Protein AF-A0A7Y0GIZ3-F1 (afdb_monomer)

Mean predicted aligned error: 20.96 Å

Radius of gyration: 32.03 Å; Cα contacts (8 Å, |Δi|>4): 126; chains: 1; bounding box: 60×31×91 Å

pLDDT: mean 75.12, std 14.52, range [43.72, 93.56]

Foldseek 3Di:
DFDDPDWDDDDPVPRDIDDDFTADWDDDPPDIDGPDTPCCVVVLVVVLVVLVVVCVVVVPALVVSLVCCCVVPVVCSVVSVQDQRDPVSVVVSVVVVVVVVVVVVVPDDPPPPPPPPPVPPPPPPDPDDDDDDDDDDDDDPDPDDDDQQDQPPVPPRHGCVVPVVVVD

Solvent-accessible surface area (backbone atoms only — not comparable to full-atom values): 10741 Å² total; per-residue (Å²): 92,77,44,72,89,43,71,51,68,65,36,95,87,78,62,47,71,45,72,53,75,45,32,34,38,43,76,61,89,93,44,81,45,77,77,41,59,73,58,60,62,61,55,50,53,51,50,50,52,47,54,53,49,52,36,63,74,68,67,57,53,67,71,60,52,34,52,48,38,43,73,78,35,62,92,51,32,72,55,48,73,67,55,61,89,44,78,72,43,41,53,53,51,50,50,51,52,50,52,54,50,52,57,56,56,70,67,53,72,80,76,78,74,77,74,79,76,71,80,85,72,74,86,78,80,74,96,73,86,85,80,90,76,84,90,77,84,84,77,78,82,70,82,76,75,80,52,61,77,36,74,28,91,82,74,73,82,38,35,18,60,80,43,71,62,66,77,107

Sequence (168 aa):
MSFSGNSAGPCPKCGGWGHVPDGVFNFIGNTIEILSAPERTVSELRLLTQILSDAKANAESKEHVASRIEKELPALSKLAKLLPETRTDWYGFLGLLLATAQLLSQSQPPAQTSTVVNISQVIQQVVVETPRSEAAPLSSVAKKSPGRNEPCPCNSGLKYKKCCALLN

Secondary structure (DSSP, 8-state):
-EE-S-EE---TTT-PPEEPPPEEEEEETTEEEEEE--THHHHHHHHHHHHHHHHHHHT--HHHHHHHHHHH-GGGHHHHHTS--SHHHHHHHHHHHHHHHHHHHTTS----------GGGSSSS------------------PPPPTTSBPTTS-SSBGGGTGGG--

Structure (mmCIF, N/CA/C/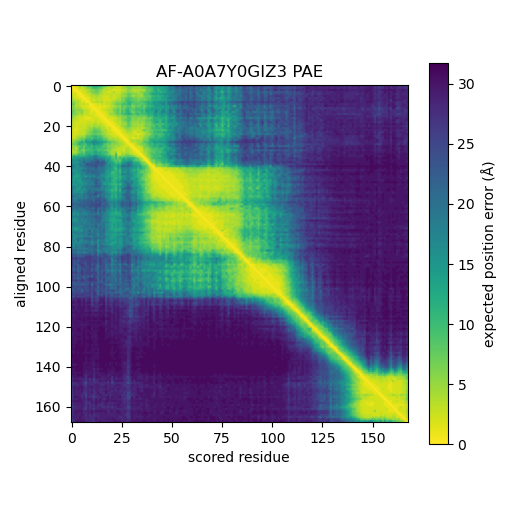O backbone):
data_AF-A0A7Y0GIZ3-F1
#
_entry.id   AF-A0A7Y0GIZ3-F1
#
loop_
_atom_site.group_PDB
_atom_site.id
_atom_site.type_symbol
_atom_site.label_atom_id
_atom_site.label_alt_id
_atom_site.label_comp_id
_atom_site.label_asym_id
_atom_site.label_entity_id
_atom_site.label_seq_id
_atom_site.pdbx_PDB_ins_code
_atom_site.Cartn_x
_atom_site.Cartn_y
_atom_site.Cartn_z
_atom_site.occupancy
_atom_site.B_iso_or_equiv
_atom_site.auth_seq_id
_atom_site.auth_comp_id
_atom_site.auth_asym_id
_atom_site.auth_atom_id
_atom_site.pdbx_PDB_model_num
ATOM 1 N N . MET A 1 1 ? 18.034 -11.294 -13.695 1.00 79.06 1 MET A N 1
ATOM 2 C CA . MET A 1 1 ? 19.043 -10.356 -13.154 1.00 79.06 1 MET A CA 1
ATOM 3 C C . MET A 1 1 ? 18.741 -10.110 -11.687 1.00 79.06 1 MET A C 1
ATOM 5 O O . MET A 1 1 ? 17.570 -10.015 -11.346 1.00 79.06 1 MET A O 1
ATOM 9 N N . SER A 1 2 ? 19.757 -10.047 -10.828 1.00 82.94 2 SER A N 1
ATOM 10 C CA . SER A 1 2 ? 19.598 -9.766 -9.395 1.00 82.94 2 SER A CA 1
ATOM 11 C C . SER A 1 2 ? 20.039 -8.339 -9.074 1.00 82.94 2 SER A C 1
ATOM 13 O O . SER A 1 2 ? 21.153 -7.961 -9.438 1.00 82.94 2 SER A O 1
ATOM 15 N N . PHE A 1 3 ? 19.208 -7.575 -8.370 1.00 84.81 3 PHE A N 1
ATOM 16 C CA . PHE A 1 3 ? 19.554 -6.256 -7.840 1.00 84.81 3 PHE A CA 1
ATOM 17 C C . PHE A 1 3 ? 19.701 -6.329 -6.316 1.00 84.81 3 PHE A C 1
ATOM 19 O O . PHE A 1 3 ? 18.895 -6.972 -5.647 1.00 84.81 3 PHE A O 1
ATOM 26 N N . SER A 1 4 ? 20.748 -5.690 -5.786 1.00 86.25 4 SER A N 1
ATOM 27 C CA . SER A 1 4 ? 21.013 -5.549 -4.351 1.00 86.25 4 SER A CA 1
ATOM 28 C C . SER A 1 4 ? 21.679 -4.201 -4.071 1.00 86.25 4 SER A C 1
ATOM 30 O O . SER A 1 4 ? 22.711 -3.906 -4.671 1.00 86.25 4 SER A O 1
ATOM 32 N N . GLY A 1 5 ? 21.122 -3.396 -3.166 1.00 84.69 5 GLY A N 1
ATOM 33 C CA . GLY A 1 5 ? 21.712 -2.138 -2.696 1.00 84.69 5 GLY A CA 1
ATOM 34 C C . GLY A 1 5 ? 21.818 -1.045 -3.764 1.00 84.69 5 GLY A C 1
ATOM 35 O O . GLY A 1 5 ? 22.681 -0.175 -3.671 1.00 84.69 5 GLY A O 1
ATOM 36 N N . ASN A 1 6 ? 20.973 -1.095 -4.796 1.00 87.62 6 ASN A N 1
ATOM 37 C CA . ASN A 1 6 ? 21.046 -0.166 -5.920 1.00 87.62 6 ASN A CA 1
ATOM 38 C C . ASN A 1 6 ? 20.337 1.154 -5.596 1.00 87.62 6 ASN A C 1
ATOM 40 O O . ASN A 1 6 ? 19.184 1.179 -5.156 1.00 87.62 6 ASN A O 1
ATOM 44 N N . SER A 1 7 ? 21.014 2.264 -5.875 1.00 89.88 7 SER A N 1
ATOM 45 C CA . SER A 1 7 ? 20.469 3.611 -5.741 1.00 89.88 7 SER A CA 1
ATOM 46 C C . SER A 1 7 ? 20.762 4.447 -6.986 1.00 89.88 7 SER A C 1
ATOM 48 O O . SER A 1 7 ? 21.765 4.263 -7.672 1.00 89.88 7 SER A O 1
ATOM 50 N N . ALA A 1 8 ? 19.853 5.363 -7.295 1.00 89.62 8 ALA A N 1
ATOM 51 C CA . ALA A 1 8 ? 19.938 6.284 -8.414 1.00 89.62 8 ALA A CA 1
ATOM 52 C C . ALA A 1 8 ? 19.657 7.695 -7.904 1.00 89.62 8 ALA A C 1
ATOM 54 O O . ALA A 1 8 ? 18.591 7.974 -7.355 1.00 89.62 8 ALA A O 1
ATOM 55 N N . GLY A 1 9 ? 20.612 8.600 -8.068 1.00 87.88 9 GLY A N 1
ATOM 56 C CA . GLY A 1 9 ? 20.450 9.960 -7.589 1.00 87.88 9 GLY A CA 1
ATOM 57 C C . GLY A 1 9 ? 21.708 10.811 -7.716 1.00 87.88 9 GLY A C 1
ATOM 58 O O . GLY A 1 9 ? 22.736 10.325 -8.191 1.00 87.88 9 GLY A O 1
ATOM 59 N N . PRO A 1 10 ? 21.611 12.082 -7.290 1.00 92.25 10 PRO A N 1
ATOM 60 C CA . PRO A 1 10 ? 20.416 12.703 -6.702 1.00 92.25 10 PRO A CA 1
ATOM 61 C C . PRO A 1 10 ? 19.331 13.038 -7.741 1.00 92.25 10 PRO A C 1
ATOM 63 O O . PRO A 1 10 ? 19.614 13.330 -8.901 1.00 92.25 10 PRO A O 1
ATOM 66 N N . CYS A 1 11 ? 18.064 13.011 -7.322 1.00 90.56 11 CYS A N 1
ATOM 67 C CA . CYS A 1 11 ? 16.935 13.421 -8.150 1.00 90.56 11 CYS A CA 1
ATOM 68 C C . CYS A 1 11 ? 17.044 14.921 -8.480 1.00 90.56 11 CYS A C 1
ATOM 70 O O . CYS A 1 11 ? 17.058 15.734 -7.554 1.00 90.56 11 CYS A O 1
ATOM 72 N N . PRO A 1 12 ? 17.023 15.331 -9.761 1.00 91.62 12 PRO A N 1
ATOM 73 C CA . PRO A 1 12 ? 17.169 16.740 -10.135 1.00 91.62 12 PRO A CA 1
ATOM 74 C C . PRO A 1 12 ? 16.007 17.625 -9.655 1.00 91.62 12 PRO A C 1
ATOM 76 O O . PRO A 1 12 ? 16.137 18.843 -9.632 1.00 91.62 12 PRO A O 1
ATOM 79 N N . LYS A 1 13 ? 14.870 17.031 -9.263 1.00 93.56 13 LYS A N 1
ATOM 80 C CA . LYS A 1 13 ? 13.682 17.759 -8.794 1.00 93.56 13 LYS A CA 1
ATOM 81 C C . LYS A 1 13 ? 13.627 17.926 -7.273 1.00 93.56 13 LYS A C 1
ATOM 83 O O . LYS A 1 13 ? 13.166 18.959 -6.802 1.00 93.56 13 LYS A O 1
ATOM 88 N N . CYS A 1 14 ? 14.028 16.910 -6.505 1.00 91.75 14 CYS A N 1
ATOM 89 C CA . CYS A 1 14 ? 13.886 16.910 -5.041 1.00 91.75 14 CYS A CA 1
ATOM 90 C C . CYS A 1 14 ? 15.190 16.673 -4.269 1.00 91.75 14 CYS A C 1
ATOM 92 O O . C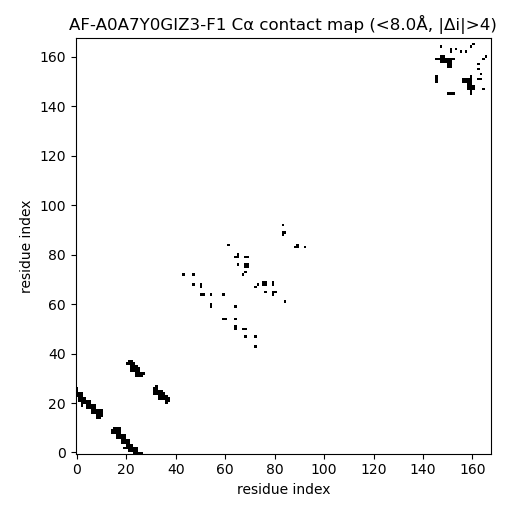YS A 1 14 ? 15.175 16.707 -3.045 1.00 91.75 14 CYS A O 1
ATOM 94 N N . GLY A 1 15 ? 16.302 16.384 -4.948 1.00 90.62 15 GLY A N 1
ATOM 95 C CA . GLY A 1 15 ? 17.594 16.079 -4.328 1.00 90.62 15 GLY A CA 1
ATOM 96 C C . GLY A 1 15 ? 17.688 14.706 -3.648 1.00 90.62 15 GLY A C 1
ATOM 97 O O . GLY A 1 15 ? 18.772 14.317 -3.228 1.00 90.62 15 GLY A O 1
ATOM 98 N N . GLY A 1 16 ? 16.585 13.955 -3.548 1.00 92.00 16 GLY A N 1
ATOM 99 C CA . GLY A 1 16 ? 16.555 12.633 -2.916 1.00 92.00 16 GLY A CA 1
ATOM 100 C C . GLY A 1 16 ? 17.196 11.525 -3.757 1.00 92.00 16 GLY A C 1
ATOM 101 O O . GLY A 1 16 ? 17.348 11.658 -4.972 1.00 92.00 16 GLY A O 1
ATOM 102 N N . TRP A 1 17 ? 17.528 10.407 -3.111 1.00 91.94 17 TRP A N 1
ATOM 103 C CA . TRP A 1 17 ? 18.010 9.189 -3.767 1.00 91.94 17 TRP A CA 1
ATOM 104 C C . TRP A 1 17 ? 16.841 8.248 -4.064 1.00 91.94 17 TRP A C 1
ATOM 106 O O . TRP A 1 17 ? 16.060 7.912 -3.175 1.00 91.94 17 TRP A O 1
ATOM 116 N N . GLY A 1 18 ? 16.711 7.828 -5.319 1.00 87.44 18 GLY A N 1
ATOM 117 C CA . GLY A 1 18 ? 15.838 6.726 -5.697 1.00 87.44 18 GLY A CA 1
ATOM 118 C C . GLY A 1 18 ? 16.497 5.402 -5.328 1.00 87.44 18 GLY A C 1
ATOM 119 O O . GLY A 1 18 ? 17.679 5.212 -5.592 1.00 87.44 18 GLY A O 1
ATOM 120 N N . HIS A 1 19 ? 15.744 4.486 -4.731 1.00 85.06 19 HIS A N 1
ATOM 121 C CA . HIS A 1 19 ? 16.212 3.134 -4.437 1.00 85.06 19 HIS A CA 1
ATOM 122 C C . HIS A 1 19 ? 15.531 2.148 -5.379 1.00 85.06 19 HIS A C 1
ATOM 124 O O . HIS A 1 19 ? 14.308 2.171 -5.523 1.00 85.06 19 HIS A O 1
ATOM 130 N N . VAL A 1 20 ? 16.324 1.297 -6.031 1.00 83.25 20 VAL A N 1
ATOM 131 C CA . VAL A 1 20 ? 15.790 0.178 -6.811 1.00 83.25 20 VAL A CA 1
ATOM 132 C C . VAL A 1 20 ? 15.563 -0.979 -5.838 1.00 83.25 20 VAL A C 1
ATOM 134 O O . VAL A 1 20 ? 16.498 -1.316 -5.110 1.00 83.25 20 VAL A O 1
ATOM 137 N N . PRO A 1 21 ? 14.357 -1.575 -5.790 1.00 75.56 21 PRO A N 1
ATOM 138 C CA . PRO A 1 21 ? 14.081 -2.691 -4.899 1.00 75.56 21 PRO A CA 1
ATOM 139 C C . PRO A 1 21 ? 15.038 -3.856 -5.138 1.00 75.56 21 PRO A C 1
ATOM 141 O O . PRO A 1 21 ? 15.301 -4.236 -6.283 1.00 75.56 21 PRO A O 1
ATOM 144 N N . ASP A 1 22 ? 15.522 -4.435 -4.046 1.00 82.25 22 ASP A N 1
ATOM 145 C CA . ASP A 1 22 ? 16.321 -5.650 -4.109 1.00 82.25 22 ASP A CA 1
ATOM 146 C C . ASP A 1 22 ? 15.453 -6.812 -4.603 1.00 82.25 22 ASP A C 1
ATOM 148 O O . ASP A 1 22 ? 14.253 -6.867 -4.326 1.00 82.25 22 ASP A O 1
ATOM 152 N N . GLY A 1 23 ? 16.034 -7.746 -5.348 1.00 82.06 23 GLY A N 1
ATOM 153 C CA . GLY A 1 23 ? 15.277 -8.881 -5.868 1.00 82.06 23 GLY A CA 1
ATOM 154 C C . GLY A 1 23 ? 15.852 -9.495 -7.132 1.00 82.06 23 GLY A C 1
ATOM 155 O O . GLY A 1 23 ? 16.848 -9.024 -7.687 1.00 82.06 23 GLY A O 1
ATOM 156 N N . VAL A 1 24 ? 15.210 -10.563 -7.595 1.00 81.31 24 VAL A N 1
ATOM 157 C CA . VAL A 1 24 ? 15.506 -11.225 -8.864 1.00 81.31 24 VAL A CA 1
ATOM 158 C C . VAL A 1 24 ? 14.388 -10.929 -9.854 1.00 81.31 24 VAL A C 1
ATOM 160 O O . VAL A 1 24 ? 13.220 -11.244 -9.633 1.00 81.31 24 VAL A O 1
ATOM 163 N N . PHE A 1 25 ? 14.777 -10.343 -10.979 1.00 81.62 25 PHE A N 1
ATOM 164 C CA . PHE A 1 25 ? 13.878 -9.894 -12.032 1.00 81.62 25 PHE A CA 1
ATOM 165 C C . PHE A 1 25 ? 14.204 -10.612 -13.333 1.00 81.62 25 PHE A C 1
ATOM 167 O O . PHE A 1 25 ? 15.375 -10.773 -13.700 1.00 81.62 25 PHE A O 1
ATOM 174 N N . ASN A 1 26 ? 13.168 -11.027 -14.041 1.00 81.25 26 ASN A N 1
ATOM 175 C CA . ASN A 1 26 ? 13.241 -11.520 -15.399 1.00 81.25 26 ASN A CA 1
ATOM 176 C C . ASN A 1 26 ? 12.765 -10.419 -16.352 1.00 81.25 26 ASN A C 1
ATOM 178 O O . ASN A 1 26 ? 11.777 -9.740 -16.086 1.00 81.25 26 ASN A O 1
ATOM 182 N N . PHE A 1 27 ? 13.493 -10.210 -17.444 1.00 83.44 27 PHE A N 1
ATOM 183 C CA . PHE A 1 27 ? 13.174 -9.180 -18.430 1.00 83.44 27 PHE A CA 1
ATOM 184 C C . PHE A 1 27 ? 12.806 -9.877 -19.737 1.00 83.44 27 PHE A C 1
ATOM 186 O O . PHE A 1 27 ? 13.677 -10.441 -20.399 1.00 83.44 27 PHE A O 1
ATOM 193 N N . ILE A 1 28 ? 11.522 -9.849 -20.102 1.00 82.56 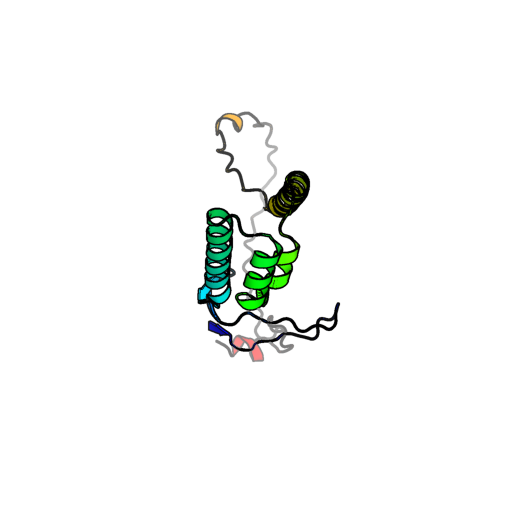28 ILE A N 1
ATOM 194 C CA . ILE A 1 28 ? 11.024 -10.400 -21.369 1.00 82.56 28 ILE A CA 1
ATOM 195 C C . ILE A 1 28 ? 10.577 -9.226 -22.241 1.00 82.56 28 ILE A C 1
ATOM 197 O O . ILE A 1 28 ? 9.514 -8.640 -22.033 1.00 82.56 28 ILE A O 1
ATOM 201 N N . GLY A 1 29 ? 11.423 -8.843 -23.200 1.00 79.38 29 GLY A N 1
ATOM 202 C CA . GLY A 1 29 ? 11.205 -7.649 -24.019 1.00 79.38 29 GLY A CA 1
ATOM 203 C C . GLY A 1 29 ? 11.160 -6.381 -23.161 1.00 79.38 29 GLY A C 1
ATOM 204 O O . GLY A 1 29 ? 12.159 -6.005 -22.552 1.00 79.38 29 GLY A O 1
ATOM 205 N N . ASN A 1 30 ? 9.993 -5.735 -23.105 1.00 80.06 30 ASN A N 1
ATOM 206 C CA . ASN A 1 30 ? 9.745 -4.517 -22.326 1.00 80.06 30 ASN A CA 1
ATOM 207 C C . ASN A 1 30 ? 9.007 -4.778 -21.001 1.00 80.06 30 ASN A C 1
ATOM 209 O O . ASN A 1 30 ? 8.672 -3.829 -20.294 1.00 80.06 30 ASN A O 1
ATOM 213 N N . THR A 1 31 ? 8.736 -6.040 -20.666 1.00 74.88 31 THR A N 1
ATOM 214 C CA . THR A 1 31 ? 8.025 -6.418 -19.443 1.00 74.88 31 THR A CA 1
ATOM 215 C C . THR A 1 31 ? 9.012 -6.902 -18.389 1.00 74.88 31 THR A C 1
ATOM 217 O O . THR A 1 31 ? 9.884 -7.730 -18.663 1.00 74.88 31 THR A O 1
ATOM 220 N N . ILE A 1 32 ? 8.860 -6.376 -17.173 1.00 78.19 32 ILE A N 1
ATOM 221 C CA . ILE A 1 32 ? 9.601 -6.822 -15.994 1.00 78.19 32 ILE A CA 1
ATOM 222 C C . ILE A 1 32 ? 8.723 -7.830 -15.258 1.00 78.19 32 ILE A C 1
ATOM 224 O O . ILE A 1 32 ? 7.656 -7.481 -14.758 1.00 78.19 32 ILE A O 1
ATOM 228 N N . GLU A 1 33 ? 9.177 -9.074 -15.195 1.00 71.81 33 GLU A N 1
ATOM 229 C CA . GLU A 1 33 ? 8.576 -10.136 -14.399 1.00 71.81 33 GLU A CA 1
ATOM 230 C C . GLU A 1 33 ? 9.381 -10.286 -13.103 1.00 71.81 33 GLU A C 1
ATOM 232 O O . GLU A 1 33 ? 10.593 -10.508 -13.108 1.00 71.81 33 GLU A O 1
ATOM 237 N N . ILE A 1 34 ? 8.712 -10.109 -11.967 1.00 70.62 34 ILE A N 1
ATOM 238 C CA . ILE A 1 34 ? 9.339 -10.180 -10.648 1.00 70.62 34 ILE A CA 1
ATOM 239 C C . ILE A 1 34 ? 9.340 -11.648 -10.219 1.00 70.62 34 ILE A C 1
ATOM 241 O O . ILE A 1 34 ? 8.288 -12.191 -9.899 1.00 70.62 34 ILE A O 1
ATOM 245 N N . LEU A 1 35 ? 10.512 -12.289 -10.219 1.00 73.12 35 LEU A N 1
ATOM 246 C CA . LEU A 1 35 ? 10.653 -13.683 -9.782 1.00 73.12 35 LEU A CA 1
ATOM 247 C C . LEU A 1 35 ? 10.790 -13.779 -8.261 1.00 73.12 35 LEU A C 1
ATOM 249 O O . LEU A 1 35 ? 10.279 -14.709 -7.645 1.00 73.12 35 LEU A O 1
ATOM 253 N N . SER A 1 36 ? 11.471 -12.807 -7.652 1.00 64.38 36 SER A N 1
ATOM 254 C CA . SER A 1 36 ? 11.488 -12.617 -6.205 1.00 64.38 36 SER A CA 1
ATOM 255 C C . SER A 1 36 ? 11.746 -11.150 -5.866 1.00 64.38 36 SER A C 1
ATOM 257 O O . SER A 1 36 ? 12.725 -10.553 -6.303 1.00 64.38 36 SER A O 1
ATOM 259 N N . ALA A 1 37 ? 10.856 -10.559 -5.082 1.00 60.62 37 ALA A N 1
ATOM 260 C CA . ALA A 1 37 ? 11.060 -9.283 -4.400 1.00 60.62 37 ALA A CA 1
ATOM 261 C C . ALA A 1 37 ? 10.985 -9.555 -2.890 1.00 60.62 37 ALA A C 1
ATOM 263 O O . ALA A 1 37 ? 10.499 -10.621 -2.503 1.00 60.62 37 ALA A O 1
ATOM 264 N N . PRO A 1 38 ? 11.464 -8.657 -2.012 1.00 58.31 38 PRO A N 1
ATOM 265 C CA . PRO A 1 38 ? 11.348 -8.845 -0.576 1.00 58.31 38 PRO A CA 1
ATOM 266 C C . PRO A 1 38 ? 9.884 -9.089 -0.184 1.00 58.31 38 PRO A C 1
ATOM 268 O O . PRO A 1 38 ? 9.070 -8.174 -0.127 1.00 58.31 38 PRO A O 1
ATOM 271 N N . GLU A 1 39 ? 9.589 -10.348 0.155 1.00 56.59 39 GLU A N 1
ATOM 272 C CA . GLU A 1 39 ? 8.336 -10.872 0.729 1.00 56.59 39 GLU A CA 1
ATOM 273 C C . GLU A 1 39 ? 7.858 -10.088 1.962 1.00 56.59 39 GLU A C 1
ATOM 275 O O . GLU A 1 39 ? 6.709 -10.230 2.384 1.00 56.59 39 GLU A O 1
ATOM 280 N N . ARG A 1 40 ? 8.743 -9.253 2.528 1.00 56.81 40 ARG A N 1
ATOM 281 C CA . ARG A 1 40 ? 8.518 -8.371 3.677 1.00 56.81 40 ARG A CA 1
ATOM 282 C C . ARG A 1 40 ? 7.133 -7.740 3.617 1.00 56.81 40 ARG A C 1
ATOM 284 O O . ARG A 1 40 ? 6.360 -7.948 4.544 1.00 56.81 40 ARG A O 1
ATOM 291 N N . THR A 1 41 ? 6.758 -7.122 2.496 1.00 66.88 41 THR A N 1
ATOM 292 C CA . THR A 1 41 ? 5.461 -6.441 2.373 1.00 66.88 41 THR A CA 1
ATOM 293 C C . THR A 1 41 ? 4.271 -7.395 2.510 1.00 66.88 41 THR A C 1
ATOM 295 O O . THR A 1 41 ? 3.305 -7.068 3.190 1.00 66.88 41 THR A O 1
ATOM 298 N N . VAL A 1 42 ? 4.322 -8.599 1.931 1.00 72.50 42 VAL A N 1
ATOM 299 C CA . VAL A 1 42 ? 3.210 -9.564 2.026 1.00 72.50 42 VAL A CA 1
ATOM 300 C C . VAL A 1 42 ? 3.120 -10.147 3.435 1.00 72.50 42 VAL A C 1
ATOM 302 O O . VAL A 1 42 ? 2.026 -10.248 3.991 1.00 72.50 42 VAL A O 1
ATOM 305 N N . SER A 1 43 ? 4.258 -10.496 4.041 1.00 77.38 43 SER A N 1
ATOM 306 C CA . SER A 1 43 ? 4.297 -10.983 5.423 1.00 77.38 43 SER A CA 1
ATOM 307 C C . SER A 1 43 ? 3.835 -9.927 6.433 1.00 77.38 43 SER A C 1
ATOM 309 O O . SER A 1 43 ? 3.075 -10.248 7.343 1.00 77.38 43 SER A O 1
ATOM 311 N N . GLU A 1 44 ? 4.212 -8.662 6.235 1.00 79.56 44 GLU A N 1
ATOM 312 C CA . GLU A 1 44 ? 3.820 -7.531 7.082 1.00 79.56 44 GLU A CA 1
ATOM 313 C C . GLU A 1 44 ? 2.319 -7.236 6.962 1.00 79.56 44 GLU A C 1
ATOM 315 O O . GLU A 1 44 ? 1.650 -7.020 7.970 1.00 79.56 44 GLU A O 1
ATOM 320 N N . LEU A 1 45 ? 1.753 -7.301 5.751 1.00 81.88 45 LEU A N 1
ATOM 321 C CA . LEU A 1 45 ? 0.311 -7.143 5.532 1.00 81.88 45 LEU A CA 1
ATOM 322 C C . LEU A 1 45 ? -0.504 -8.300 6.130 1.00 81.88 45 LEU A C 1
ATOM 324 O O . LEU A 1 45 ? -1.593 -8.077 6.666 1.00 81.88 45 LEU A O 1
ATOM 328 N N . ARG A 1 46 ? 0.016 -9.533 6.079 1.00 83.62 46 ARG A N 1
ATOM 329 C CA . ARG A 1 46 ? -0.602 -10.682 6.762 1.00 83.62 46 ARG A CA 1
ATOM 330 C C . ARG A 1 46 ? -0.595 -10.494 8.275 1.00 83.62 46 ARG A C 1
ATOM 332 O O . ARG A 1 46 ? -1.635 -10.686 8.901 1.00 83.62 46 ARG A O 1
ATOM 339 N N . LEU A 1 47 ? 0.532 -10.059 8.839 1.00 85.06 47 LEU A N 1
ATOM 340 C CA . LEU A 1 47 ? 0.648 -9.778 10.269 1.00 85.06 47 LEU A CA 1
ATOM 341 C C . LEU A 1 47 ? -0.303 -8.652 10.697 1.00 85.06 47 LEU A C 1
ATOM 343 O O . LEU A 1 47 ? -1.010 -8.792 11.690 1.00 85.06 47 LEU A O 1
ATOM 347 N N . LEU A 1 48 ? -0.409 -7.581 9.903 1.00 86.25 48 LEU A N 1
ATOM 348 C CA . LEU A 1 48 ? -1.375 -6.508 10.146 1.00 86.25 48 LEU A CA 1
ATOM 349 C C . LEU A 1 48 ? -2.808 -7.048 10.173 1.00 86.25 48 LEU A C 1
ATOM 351 O O . LEU A 1 48 ? -3.575 -6.740 11.081 1.00 86.25 48 LEU A O 1
ATOM 355 N N . THR A 1 49 ? -3.164 -7.882 9.196 1.00 86.00 49 THR A N 1
ATOM 356 C CA . THR A 1 49 ? -4.501 -8.487 9.109 1.00 86.00 49 THR A CA 1
ATOM 357 C C . THR A 1 49 ? -4.805 -9.344 10.337 1.00 86.00 49 THR A C 1
ATOM 359 O O . THR A 1 49 ? -5.930 -9.313 10.839 1.00 86.00 49 THR A O 1
ATOM 362 N N . GLN A 1 50 ? -3.810 -10.072 10.849 1.00 88.62 50 GLN A N 1
ATOM 363 C CA . GLN A 1 50 ? -3.941 -10.866 12.066 1.00 88.62 50 GLN A CA 1
ATOM 364 C C . GLN A 1 50 ? -4.180 -9.979 13.294 1.00 88.62 50 GLN A C 1
ATOM 366 O O . GLN A 1 50 ? -5.165 -10.189 13.994 1.00 88.62 50 GLN A O 1
ATOM 371 N N . ILE A 1 51 ? -3.372 -8.929 13.490 1.00 86.75 51 ILE A N 1
ATOM 372 C CA . ILE A 1 51 ? -3.544 -7.968 14.595 1.00 86.75 51 ILE A CA 1
ATOM 373 C C . ILE A 1 51 ? -4.951 -7.352 14.570 1.00 86.75 51 ILE A C 1
ATOM 375 O O . ILE A 1 51 ? -5.614 -7.284 15.601 1.00 86.75 51 ILE A O 1
ATOM 379 N N . LEU A 1 52 ? -5.437 -6.940 13.394 1.00 86.25 52 LEU A N 1
ATOM 380 C CA . LEU A 1 52 ? -6.776 -6.356 13.250 1.00 86.25 52 LEU A CA 1
ATOM 381 C C . LEU A 1 52 ? -7.897 -7.373 13.499 1.00 86.25 52 LEU A C 1
ATOM 383 O O . LEU A 1 52 ? -8.941 -7.020 14.050 1.00 86.25 52 LEU A O 1
ATOM 387 N N . SER A 1 53 ? -7.694 -8.629 13.102 1.00 86.25 53 SER A N 1
ATOM 388 C CA . SER A 1 53 ? -8.663 -9.706 13.329 1.00 86.25 53 SER A CA 1
ATOM 389 C C . SER A 1 53 ? -8.764 -10.061 14.813 1.00 86.25 53 SER A C 1
ATOM 391 O O . SER A 1 53 ? -9.874 -10.163 15.335 1.00 86.25 53 SER A O 1
ATOM 393 N N . ASP A 1 54 ? -7.626 -10.159 15.503 1.00 87.56 54 ASP A N 1
ATOM 394 C CA . ASP A 1 54 ? -7.556 -10.401 16.947 1.00 87.56 54 ASP A CA 1
ATOM 395 C C . ASP A 1 54 ? -8.169 -9.235 17.730 1.00 87.56 54 ASP A C 1
ATOM 397 O O . ASP A 1 54 ? -8.979 -9.443 18.633 1.00 87.56 54 ASP A O 1
ATOM 401 N N . ALA A 1 55 ? -7.851 -7.999 17.340 1.00 85.94 55 ALA A N 1
ATOM 402 C CA . ALA A 1 55 ? -8.417 -6.802 17.948 1.00 85.94 55 ALA A CA 1
ATOM 403 C C . ALA A 1 55 ? -9.945 -6.751 17.813 1.00 85.94 55 ALA A C 1
ATOM 405 O O . ALA A 1 55 ? -10.647 -6.408 18.765 1.00 85.94 55 ALA A O 1
ATOM 406 N N . LYS A 1 56 ? -10.476 -7.143 16.646 1.00 82.69 56 LYS A N 1
ATOM 407 C CA . LYS A 1 56 ? -11.921 -7.246 16.410 1.00 82.69 56 LYS A CA 1
ATOM 408 C C . LYS A 1 56 ? -12.564 -8.334 17.273 1.00 82.69 56 LYS A C 1
ATOM 410 O O . LYS A 1 56 ? -13.665 -8.119 17.773 1.00 82.69 56 LYS A O 1
ATOM 415 N N . ALA A 1 57 ? -11.909 -9.483 17.433 1.00 85.50 57 ALA A N 1
ATOM 416 C CA . ALA A 1 57 ? -12.420 -10.592 18.238 1.00 85.50 57 ALA A CA 1
ATOM 417 C C . ALA A 1 57 ? -12.451 -10.260 19.739 1.00 85.50 57 ALA A C 1
ATOM 419 O O . ALA A 1 57 ? -13.399 -10.630 20.427 1.00 85.50 57 ALA A O 1
ATOM 420 N N . ASN A 1 58 ? -11.451 -9.523 20.226 1.00 85.12 58 ASN A N 1
ATOM 421 C CA . ASN A 1 58 ? -11.299 -9.169 21.639 1.00 85.12 58 ASN A CA 1
ATOM 422 C C . ASN A 1 58 ? -11.878 -7.792 22.009 1.00 85.12 58 ASN A C 1
ATOM 424 O O . ASN A 1 58 ? -11.766 -7.381 23.161 1.00 85.12 58 ASN A O 1
ATOM 428 N N . ALA A 1 59 ? -12.487 -7.080 21.051 1.00 82.00 59 ALA A N 1
ATOM 429 C CA . ALA A 1 59 ? -12.966 -5.704 21.216 1.00 82.00 59 ALA A CA 1
ATOM 430 C C . ALA A 1 59 ? -11.901 -4.768 21.832 1.00 82.00 59 ALA A C 1
ATOM 432 O O . ALA A 1 59 ? -12.198 -3.965 22.718 1.00 82.00 59 ALA A O 1
ATOM 433 N N . GLU A 1 60 ? -10.648 -4.892 21.375 1.00 80.69 60 GLU A N 1
ATOM 434 C CA . GLU A 1 60 ? -9.533 -4.066 21.852 1.00 80.69 60 GLU A CA 1
ATOM 435 C C . GLU A 1 60 ? -9.749 -2.583 21.511 1.00 80.69 60 GLU A C 1
ATOM 437 O O . GLU A 1 60 ? -10.272 -2.237 20.447 1.00 80.69 60 GLU A O 1
ATOM 442 N N . SER A 1 61 ? -9.315 -1.688 22.407 1.00 81.06 61 SER A N 1
ATOM 443 C CA . SER A 1 61 ? -9.367 -0.245 22.159 1.00 81.06 61 SER A CA 1
ATOM 444 C C . SER A 1 61 ? -8.309 0.171 21.133 1.00 81.06 61 SER A C 1
ATOM 446 O O . SER A 1 61 ? -7.245 -0.446 21.020 1.00 81.06 61 SER A O 1
ATOM 448 N N . LYS A 1 62 ? -8.577 1.243 20.378 1.00 76.62 62 LYS A N 1
ATOM 449 C CA . LYS A 1 62 ? -7.695 1.704 19.295 1.00 76.62 62 LYS A CA 1
ATOM 450 C C . LYS A 1 62 ? -6.272 1.982 19.777 1.00 76.62 62 LYS A C 1
ATOM 452 O O . LYS A 1 62 ? -5.325 1.704 19.051 1.00 76.62 62 LYS A O 1
ATOM 457 N N . GLU A 1 63 ? -6.109 2.506 20.983 1.00 80.56 63 GLU A N 1
ATOM 458 C CA . GLU A 1 63 ? -4.808 2.839 21.570 1.00 80.56 63 GLU A CA 1
ATOM 459 C C . GLU A 1 63 ? -3.957 1.578 21.763 1.00 80.56 63 GLU A C 1
ATOM 461 O O . GLU A 1 63 ? -2.752 1.568 21.494 1.00 80.56 63 GLU A O 1
ATOM 466 N N . HIS A 1 64 ? -4.598 0.480 22.168 1.00 82.12 64 HIS A N 1
ATOM 467 C CA . HIS A 1 64 ? -3.936 -0.806 22.338 1.00 82.12 64 HIS A 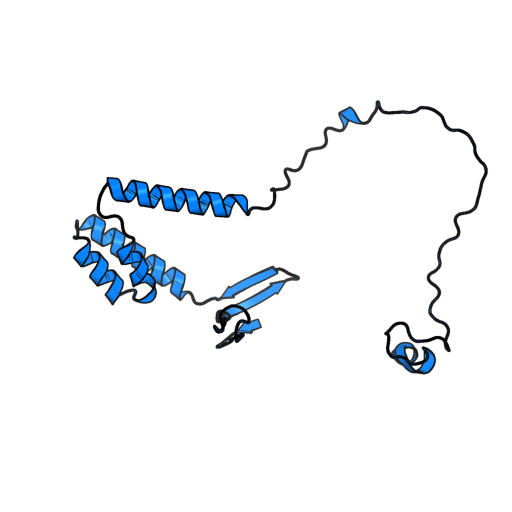CA 1
ATOM 468 C C . HIS A 1 64 ? -3.545 -1.413 20.981 1.00 82.12 64 HIS A C 1
ATOM 470 O O . HIS A 1 64 ? -2.421 -1.880 20.798 1.00 82.12 64 HIS A O 1
ATOM 476 N N . VAL A 1 65 ? -4.422 -1.299 19.981 1.00 85.31 65 VAL A N 1
ATOM 477 C CA . VAL A 1 65 ? -4.147 -1.773 18.616 1.00 85.31 65 VAL A CA 1
ATOM 478 C C . VAL A 1 65 ? -3.043 -0.950 17.948 1.00 85.31 65 VAL A C 1
ATOM 480 O O . VAL A 1 65 ? -2.128 -1.509 17.347 1.00 85.31 65 VAL A O 1
ATOM 483 N N . ALA A 1 66 ? -3.083 0.376 18.080 1.00 83.88 66 ALA A N 1
ATOM 484 C CA . ALA A 1 66 ? -2.085 1.274 17.514 1.00 83.88 66 ALA A CA 1
ATOM 485 C C . ALA A 1 66 ? -0.701 1.032 18.128 1.00 83.88 66 ALA A C 1
ATOM 487 O O . ALA A 1 66 ? 0.280 0.944 17.393 1.00 83.88 66 ALA A O 1
ATOM 488 N N . SER A 1 67 ? -0.625 0.834 19.448 1.00 84.69 67 SER A N 1
ATOM 489 C CA . SER A 1 67 ? 0.642 0.519 20.118 1.00 84.69 67 SER A CA 1
ATOM 490 C C . SER A 1 67 ? 1.201 -0.855 19.720 1.00 84.69 67 SER A C 1
ATOM 492 O O . SER A 1 67 ? 2.413 -0.980 19.527 1.00 84.69 67 SER A O 1
ATOM 494 N N . ARG A 1 68 ? 0.348 -1.870 19.496 1.00 85.06 68 ARG A N 1
ATOM 495 C CA . ARG A 1 68 ? 0.770 -3.152 18.895 1.00 85.06 68 ARG A CA 1
ATOM 496 C C . ARG A 1 68 ? 1.307 -2.976 17.479 1.00 85.06 68 ARG A C 1
ATOM 498 O O . ARG A 1 68 ? 2.381 -3.488 17.185 1.00 85.06 68 ARG A O 1
ATOM 505 N N . ILE A 1 69 ? 0.621 -2.219 16.619 1.00 87.12 69 ILE A N 1
ATOM 506 C CA . ILE A 1 69 ? 1.075 -1.975 15.239 1.00 87.12 69 ILE A CA 1
ATOM 507 C C . ILE A 1 69 ? 2.404 -1.205 15.229 1.00 87.12 69 ILE A C 1
ATOM 509 O O . ILE A 1 69 ? 3.294 -1.550 14.461 1.00 87.12 69 ILE A O 1
ATOM 513 N N . GLU A 1 70 ? 2.591 -0.205 16.093 1.00 86.38 70 GLU A N 1
ATOM 514 C CA . GLU A 1 70 ? 3.858 0.535 16.181 1.00 86.38 70 GLU A CA 1
ATOM 515 C C . GLU A 1 70 ? 5.029 -0.348 16.636 1.00 86.38 70 GLU A C 1
ATOM 517 O O . GLU A 1 70 ? 6.151 -0.179 16.153 1.00 86.38 70 GLU A O 1
ATOM 522 N N . LYS A 1 71 ? 4.768 -1.313 17.525 1.00 85.81 71 LYS A N 1
ATOM 523 C CA . LYS A 1 71 ? 5.779 -2.233 18.054 1.00 85.81 71 LYS A CA 1
ATOM 524 C C . LYS A 1 71 ? 6.104 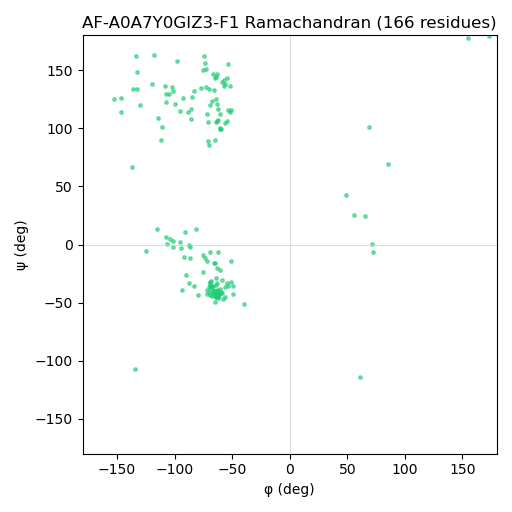-3.385 17.101 1.00 85.81 71 LYS A C 1
ATOM 526 O O . LYS A 1 71 ? 7.271 -3.738 16.954 1.00 85.81 71 LYS A O 1
ATOM 531 N N . GLU A 1 72 ? 5.090 -3.988 16.486 1.00 84.88 72 GLU A N 1
ATOM 532 C CA . GLU A 1 72 ? 5.228 -5.185 15.645 1.00 84.88 72 GLU A CA 1
ATOM 533 C C . GLU A 1 72 ? 5.475 -4.839 14.164 1.00 84.88 72 GLU A C 1
ATOM 535 O O . GLU A 1 72 ? 6.101 -5.614 13.442 1.00 84.88 72 GLU A O 1
ATOM 540 N N . LEU A 1 73 ? 5.024 -3.665 13.705 1.00 85.94 73 LEU A N 1
ATOM 541 C CA . LEU A 1 73 ? 5.051 -3.227 12.304 1.00 85.94 73 LEU A CA 1
ATOM 542 C C . LEU A 1 73 ? 5.487 -1.748 12.176 1.00 85.94 73 LEU A C 1
ATOM 544 O O . LEU A 1 73 ? 4.713 -0.904 11.707 1.00 85.94 73 LEU A O 1
ATOM 548 N N . PRO A 1 74 ? 6.746 -1.394 12.511 1.00 79.25 74 PRO A N 1
ATOM 549 C CA . PRO A 1 74 ? 7.210 -0.002 12.488 1.00 79.25 74 PRO A CA 1
ATOM 550 C C . PRO A 1 74 ? 7.091 0.650 11.101 1.00 79.25 74 PRO A C 1
ATOM 552 O O . PRO A 1 74 ? 6.820 1.849 11.002 1.00 79.25 74 PRO A O 1
ATOM 555 N N . ALA A 1 75 ? 7.213 -0.137 10.025 1.00 77.56 75 ALA A N 1
ATOM 556 C CA . ALA A 1 75 ? 7.035 0.322 8.647 1.00 77.56 75 ALA A CA 1
ATOM 557 C C . ALA A 1 75 ? 5.603 0.809 8.345 1.00 77.56 75 ALA A C 1
ATOM 559 O O . ALA A 1 75 ? 5.416 1.701 7.518 1.00 77.56 75 ALA A O 1
ATOM 560 N N . LEU A 1 76 ? 4.596 0.263 9.037 1.00 77.44 76 LEU A N 1
ATOM 561 C CA . LEU A 1 76 ? 3.173 0.554 8.827 1.00 77.44 76 LEU A CA 1
ATOM 562 C C . LEU A 1 76 ? 2.561 1.399 9.956 1.00 77.44 76 LEU A C 1
ATOM 564 O O . LEU A 1 76 ? 1.368 1.686 9.929 1.00 77.44 76 LEU A O 1
ATOM 568 N N . SER A 1 77 ? 3.370 1.874 10.906 1.00 75.88 77 SER A N 1
ATOM 569 C CA . SER A 1 77 ? 2.963 2.761 12.011 1.00 75.88 77 SER A CA 1
ATOM 570 C C . SER A 1 77 ? 2.138 3.975 11.560 1.00 75.88 77 SER A C 1
ATOM 572 O O . SER A 1 77 ? 1.182 4.377 12.220 1.00 75.88 77 SER A O 1
ATOM 574 N N . LYS A 1 78 ? 2.437 4.542 10.385 1.00 79.69 78 LYS A N 1
ATOM 575 C CA . LYS A 1 78 ? 1.649 5.650 9.819 1.00 79.69 78 LYS A CA 1
ATOM 576 C C . LYS A 1 78 ? 0.206 5.249 9.506 1.00 79.69 78 LYS A C 1
ATOM 578 O O . LYS A 1 78 ? -0.683 6.079 9.664 1.00 79.69 78 LYS A O 1
ATOM 583 N N . LEU A 1 79 ? -0.031 3.999 9.104 1.00 74.56 79 LEU A N 1
ATOM 584 C CA . LEU A 1 79 ? -1.375 3.478 8.850 1.00 74.56 79 LEU A CA 1
ATOM 585 C C . LEU A 1 79 ? -2.171 3.327 10.146 1.00 74.56 79 LEU A C 1
ATOM 587 O O . LEU A 1 79 ? -3.367 3.589 10.124 1.00 74.56 79 LEU A O 1
ATOM 591 N N . ALA A 1 80 ? -1.520 3.017 11.276 1.00 74.44 80 ALA A N 1
ATOM 592 C CA . ALA A 1 80 ? -2.173 2.947 12.590 1.00 74.44 80 ALA A CA 1
ATOM 593 C C . ALA A 1 80 ? -2.935 4.243 12.933 1.00 74.44 80 ALA A C 1
ATOM 595 O O . ALA A 1 80 ? -4.023 4.206 13.504 1.00 74.44 80 ALA A O 1
ATOM 596 N N . LYS A 1 81 ? -2.397 5.398 12.521 1.00 74.94 81 LYS A N 1
ATOM 597 C CA . LYS A 1 81 ? -3.015 6.718 12.732 1.00 74.94 81 LYS A CA 1
ATOM 598 C C . LYS A 1 81 ? -4.193 7.001 11.802 1.00 74.94 81 LYS A C 1
ATOM 600 O O . LYS A 1 81 ? -5.046 7.809 12.147 1.00 74.94 81 LYS A O 1
ATOM 605 N N . LEU A 1 82 ? -4.237 6.339 10.649 1.00 75.00 82 LEU A N 1
ATOM 606 C CA . LEU A 1 82 ? -5.300 6.454 9.648 1.00 75.00 82 LEU A CA 1
ATOM 607 C C . LEU A 1 82 ? -6.477 5.504 9.917 1.00 75.00 82 LEU A C 1
ATOM 609 O O . LEU A 1 82 ? -7.445 5.527 9.160 1.00 75.00 82 LEU A O 1
ATOM 613 N N . LEU A 1 83 ? -6.411 4.669 10.963 1.00 74.25 83 LEU A N 1
ATOM 614 C CA . LEU A 1 83 ? -7.524 3.794 11.321 1.00 74.25 83 LEU A CA 1
ATOM 615 C C . LEU A 1 83 ? -8.722 4.624 11.819 1.00 74.25 83 LEU A C 1
ATOM 617 O O . LEU A 1 83 ? -8.569 5.368 12.799 1.00 74.25 83 LEU A O 1
ATOM 621 N N . PRO A 1 84 ? -9.904 4.467 11.193 1.00 68.94 84 PRO A N 1
ATOM 622 C CA . PRO A 1 84 ? -11.102 5.202 11.577 1.00 68.94 84 PRO A CA 1
ATOM 623 C C . PRO A 1 84 ? -11.562 4.799 12.983 1.00 68.94 84 PRO A C 1
ATOM 625 O O . PRO A 1 84 ? -11.659 3.614 13.299 1.00 68.94 84 PRO A O 1
ATOM 628 N N . GLU A 1 85 ? -11.861 5.792 13.822 1.00 67.56 85 GLU A N 1
ATOM 629 C CA . GLU A 1 85 ? -12.287 5.589 15.221 1.00 67.56 85 GLU A CA 1
ATOM 630 C C . GLU A 1 85 ? -13.790 5.387 15.371 1.00 67.56 85 GLU A C 1
ATOM 632 O O . GLU A 1 85 ? -14.259 4.682 16.263 1.00 67.56 85 GLU A O 1
ATOM 637 N N . THR A 1 86 ? -14.566 6.038 14.509 1.00 66.19 86 THR A N 1
ATOM 638 C CA . THR A 1 86 ? -16.018 6.124 14.649 1.00 66.19 86 THR A CA 1
ATOM 639 C C . THR A 1 86 ? -16.710 5.837 13.326 1.00 66.19 86 THR A C 1
ATOM 641 O O . THR A 1 86 ? -16.116 5.908 12.250 1.00 66.19 86 THR A O 1
ATOM 644 N N . ARG A 1 87 ? -18.009 5.519 13.389 1.00 66.44 87 ARG A N 1
ATOM 645 C CA . ARG A 1 87 ? -18.827 5.247 12.194 1.00 66.44 87 ARG A CA 1
ATOM 646 C C . ARG A 1 87 ? -18.779 6.390 11.178 1.00 66.44 87 ARG A C 1
ATOM 648 O O . ARG A 1 87 ? -18.835 6.124 9.986 1.00 66.44 87 ARG A O 1
ATOM 655 N N . THR A 1 88 ? -18.660 7.632 11.637 1.00 69.38 88 THR A N 1
ATOM 656 C CA . THR A 1 88 ? -18.567 8.823 10.782 1.00 69.38 88 THR A CA 1
ATOM 657 C C . THR A 1 88 ? -17.214 8.901 10.073 1.00 69.38 88 THR A C 1
ATOM 659 O O . THR A 1 88 ? -17.152 9.204 8.884 1.00 69.38 88 THR A O 1
ATOM 662 N N . ASP A 1 89 ? -16.148 8.542 10.787 1.00 72.88 89 ASP A N 1
ATOM 663 C CA . ASP A 1 89 ? -14.766 8.528 10.299 1.00 72.88 89 ASP A CA 1
ATOM 664 C C . ASP A 1 89 ? -14.537 7.425 9.250 1.00 72.88 89 ASP A C 1
ATOM 666 O O . ASP A 1 89 ? -13.825 7.606 8.262 1.00 72.88 89 ASP A O 1
ATOM 670 N N . TRP A 1 90 ? -15.240 6.296 9.403 1.00 77.44 90 TRP A N 1
ATOM 671 C CA . TRP A 1 90 ? -15.266 5.212 8.420 1.00 77.44 90 TRP A CA 1
ATOM 672 C C . TRP A 1 90 ? -15.775 5.671 7.048 1.00 77.44 90 TRP A C 1
ATOM 674 O O . TRP A 1 90 ? -15.194 5.294 6.034 1.00 77.44 90 TRP A O 1
ATOM 684 N N . TYR A 1 91 ? -16.820 6.503 6.986 1.00 77.50 91 TYR A N 1
ATOM 685 C CA . TYR A 1 91 ? -17.326 6.994 5.699 1.00 77.50 91 TYR A CA 1
ATOM 686 C C . TYR A 1 91 ? -16.348 7.957 5.021 1.00 77.50 91 TYR A C 1
ATOM 688 O O . TYR A 1 91 ? -16.222 7.926 3.798 1.00 77.50 91 TYR A O 1
ATOM 696 N N . GLY A 1 92 ? -15.620 8.768 5.797 1.00 82.25 92 GLY A N 1
ATOM 697 C CA . GLY A 1 92 ? -14.539 9.610 5.277 1.00 82.25 92 GLY A CA 1
ATOM 698 C C . GLY A 1 92 ? -13.390 8.775 4.709 1.00 82.25 92 GLY A C 1
ATOM 699 O O . GLY A 1 92 ? -12.939 9.011 3.588 1.00 82.25 92 GLY A O 1
ATOM 700 N N . PHE A 1 93 ? -12.981 7.737 5.440 1.00 81.62 93 PHE A N 1
ATOM 701 C CA . PHE A 1 93 ? -11.965 6.790 4.986 1.00 81.62 93 PHE A CA 1
ATOM 702 C C . PHE A 1 93 ? -12.405 6.024 3.730 1.00 81.62 93 PHE A C 1
ATOM 704 O O . PHE A 1 93 ? -11.649 5.933 2.764 1.00 81.62 93 PHE A O 1
ATOM 711 N N . LEU A 1 94 ? -13.647 5.533 3.699 1.00 82.00 94 LEU A N 1
ATOM 712 C CA . LEU A 1 94 ? -14.232 4.864 2.538 1.00 82.00 94 LEU A CA 1
ATOM 713 C C . LEU A 1 94 ? -14.311 5.804 1.330 1.00 82.00 94 LEU A C 1
ATOM 715 O O . LEU A 1 94 ? -13.968 5.401 0.223 1.00 82.00 94 LEU A O 1
ATOM 719 N N . GLY A 1 95 ? -14.707 7.062 1.536 1.00 85.38 95 GLY A N 1
ATOM 720 C CA . GLY A 1 95 ? -14.718 8.089 0.497 1.00 85.38 95 GLY A CA 1
ATOM 721 C C . GLY A 1 95 ? -13.328 8.351 -0.085 1.00 85.38 95 GLY A C 1
ATOM 722 O O . GLY A 1 95 ? -13.181 8.420 -1.303 1.00 85.38 95 GLY A O 1
ATOM 723 N N . LEU A 1 96 ? -12.292 8.416 0.757 1.00 87.62 96 LEU A N 1
ATOM 724 C CA . LEU A 1 96 ? -10.899 8.557 0.322 1.00 87.62 96 LEU A CA 1
ATOM 725 C C . LEU A 1 96 ? -10.418 7.328 -0.468 1.00 87.62 96 LEU A C 1
ATOM 727 O O . LEU A 1 96 ? -9.782 7.467 -1.515 1.00 87.62 96 LEU A O 1
ATOM 731 N N . LEU A 1 97 ? -10.752 6.123 -0.004 1.00 88.50 97 LEU A N 1
ATOM 732 C CA . LEU A 1 97 ? -10.436 4.871 -0.698 1.00 88.50 97 LEU A CA 1
ATOM 733 C C . LEU A 1 97 ? -11.114 4.806 -2.073 1.00 88.50 97 LEU A C 1
ATOM 735 O O . LEU A 1 97 ? -10.473 4.482 -3.069 1.00 88.50 97 LEU A O 1
ATOM 739 N N . LEU A 1 98 ? -12.391 5.179 -2.150 1.00 89.00 98 LEU A N 1
ATOM 740 C CA . LEU A 1 98 ? -13.139 5.231 -3.405 1.00 89.00 98 LEU A CA 1
ATOM 741 C C . LEU A 1 98 ? -12.586 6.295 -4.358 1.00 89.00 98 LEU A C 1
ATOM 743 O O . LEU A 1 98 ? -12.405 6.013 -5.539 1.00 89.00 98 LEU A O 1
ATOM 747 N N . ALA A 1 99 ? -12.262 7.488 -3.857 1.00 90.75 99 ALA A N 1
ATOM 748 C CA . ALA A 1 99 ? -11.695 8.562 -4.666 1.00 90.75 99 ALA A CA 1
ATOM 749 C C . ALA A 1 99 ? -10.317 8.183 -5.234 1.00 90.75 99 ALA A C 1
ATOM 751 O O . ALA A 1 99 ? -10.056 8.381 -6.420 1.00 90.75 99 ALA A O 1
ATOM 752 N N . THR A 1 100 ? -9.448 7.583 -4.413 1.00 86.38 100 THR A N 1
ATOM 753 C CA . THR A 1 100 ? -8.138 7.082 -4.864 1.00 86.38 100 THR A CA 1
ATOM 754 C C . THR A 1 100 ? -8.285 5.944 -5.874 1.00 86.38 100 THR A C 1
ATOM 756 O O . THR A 1 100 ? -7.629 5.973 -6.914 1.00 86.38 100 THR A O 1
ATOM 759 N N . ALA A 1 101 ? -9.197 4.994 -5.645 1.00 87.06 101 ALA A N 1
ATOM 760 C CA . ALA A 1 101 ? -9.499 3.925 -6.597 1.00 87.06 101 ALA A CA 1
ATOM 761 C C . ALA A 1 101 ? -10.051 4.458 -7.933 1.00 87.06 101 ALA A C 1
ATOM 763 O O . ALA A 1 101 ? -9.658 3.973 -8.996 1.00 87.06 101 ALA A O 1
ATOM 764 N N . GLN A 1 102 ? -10.916 5.478 -7.910 1.00 88.31 102 GLN A N 1
ATOM 765 C CA . GLN A 1 102 ? -11.423 6.140 -9.117 1.00 88.31 102 GLN A CA 1
ATOM 766 C C . GLN A 1 102 ? -10.318 6.874 -9.881 1.00 88.31 102 GLN A C 1
ATOM 768 O O . GLN A 1 102 ? -10.282 6.811 -11.109 1.00 88.31 102 GLN A O 1
ATOM 773 N N . LEU A 1 103 ? -9.401 7.542 -9.177 1.00 91.69 103 LEU A N 1
ATOM 774 C CA . LEU A 1 103 ? -8.271 8.237 -9.797 1.00 91.69 103 LEU A CA 1
ATOM 775 C C . LEU A 1 103 ? -7.310 7.248 -10.480 1.00 91.69 103 LEU A C 1
ATOM 777 O O . LEU A 1 103 ? -6.850 7.484 -11.596 1.00 91.69 103 LEU A O 1
ATOM 781 N N . LEU A 1 104 ? -7.063 6.101 -9.841 1.00 85.62 104 LEU A N 1
ATOM 782 C CA . LEU A 1 104 ? -6.256 5.018 -10.407 1.00 85.62 104 LEU A CA 1
ATOM 783 C C . LEU A 1 104 ? -6.966 4.316 -11.576 1.00 85.62 104 LEU A C 1
ATOM 785 O O . LEU A 1 104 ? -6.320 3.982 -12.566 1.00 85.62 104 LEU A O 1
ATOM 789 N N . SER A 1 105 ? -8.291 4.152 -11.515 1.00 79.38 105 SER A N 1
ATOM 790 C CA . SER A 1 105 ? -9.077 3.552 -12.607 1.00 79.38 105 SER A CA 1
ATOM 791 C C . SER A 1 105 ? -9.118 4.440 -13.855 1.00 79.38 105 SER A C 1
ATOM 793 O O . SER A 1 105 ? -9.101 3.924 -14.967 1.00 79.38 105 SER A O 1
ATOM 795 N N . GLN A 1 106 ? -9.079 5.770 -13.704 1.00 69.00 106 GLN A N 1
ATOM 796 C CA . GLN A 1 106 ? -8.957 6.702 -14.839 1.00 69.00 106 GLN A CA 1
ATOM 797 C C . GLN A 1 106 ? -7.613 6.595 -15.575 1.00 69.00 106 GLN A C 1
ATOM 799 O O . GLN A 1 106 ? -7.490 7.067 -16.702 1.00 69.00 106 GLN A O 1
ATOM 804 N N . SER A 1 107 ? -6.614 5.962 -14.957 1.00 61.06 107 SER A N 1
ATOM 805 C CA . SER A 1 107 ? -5.302 5.722 -15.566 1.00 61.06 107 SER A CA 1
ATOM 806 C C . SER A 1 107 ? -5.248 4.419 -16.371 1.00 61.06 107 SER A C 1
ATOM 808 O O . SER A 1 107 ? -4.199 4.101 -16.932 1.00 61.06 107 SER A O 1
ATOM 810 N N . GLN A 1 108 ? -6.341 3.644 -16.437 1.00 62.91 108 GLN A N 1
ATOM 811 C CA . GLN A 1 108 ? -6.398 2.497 -17.335 1.00 62.91 108 GLN A CA 1
ATOM 812 C C . GLN A 1 108 ? -6.437 3.010 -18.784 1.00 62.91 108 GLN A C 1
ATOM 814 O O . GLN A 1 108 ? -7.374 3.729 -19.141 1.00 62.91 108 GLN A O 1
ATOM 819 N N . PRO A 1 109 ? -5.456 2.659 -19.644 1.00 60.72 109 PRO A N 1
ATOM 820 C CA . PRO A 1 109 ? -5.631 2.849 -21.077 1.00 60.72 109 PRO A CA 1
ATOM 821 C C . PRO A 1 109 ? -6.930 2.145 -21.481 1.00 60.72 109 PRO A C 1
ATOM 823 O O . PRO A 1 109 ? -7.237 1.097 -20.901 1.00 60.72 109 PRO A O 1
ATOM 826 N N . PRO A 1 110 ? -7.712 2.705 -22.422 1.00 56.81 110 PRO A N 1
ATOM 827 C CA . PRO A 1 110 ? -8.972 2.104 -22.824 1.00 56.81 110 PRO A CA 1
ATOM 828 C C . PRO A 1 110 ? -8.707 0.641 -23.157 1.00 56.81 110 PRO A C 1
ATOM 830 O O . PRO A 1 110 ? -7.932 0.338 -24.069 1.00 56.81 110 PRO A O 1
ATOM 833 N N . ALA A 1 111 ? -9.311 -0.261 -22.376 1.00 55.75 111 ALA A N 1
ATOM 834 C CA . ALA A 1 111 ? -9.400 -1.656 -22.751 1.00 55.75 111 ALA A CA 1
ATOM 835 C C . ALA A 1 111 ? -9.982 -1.640 -24.160 1.00 55.75 111 ALA A C 1
ATOM 837 O O . ALA A 1 111 ? -11.076 -1.115 -24.372 1.00 55.75 111 ALA A O 1
ATOM 838 N N . GLN A 1 112 ? -9.188 -2.079 -25.135 1.00 48.78 112 GLN A N 1
ATOM 839 C CA . GLN A 1 112 ? -9.604 -2.126 -26.523 1.00 48.78 112 GLN A CA 1
ATOM 840 C C . GLN A 1 112 ? -10.736 -3.143 -26.594 1.00 48.78 112 GLN A C 1
ATOM 842 O O . GLN A 1 112 ? -10.507 -4.342 -26.742 1.00 48.78 112 GLN A O 1
ATOM 847 N N . THR A 1 113 ? -11.963 -2.660 -26.415 1.00 46.25 113 THR A N 1
ATOM 848 C CA . THR A 1 113 ? -13.180 -3.394 -26.707 1.00 46.25 113 THR A CA 1
ATOM 849 C C . THR A 1 113 ? -13.055 -3.799 -28.159 1.00 46.25 113 THR A C 1
ATOM 851 O O . THR A 1 113 ? -13.141 -2.960 -29.053 1.00 46.25 113 THR A O 1
ATOM 854 N N . SER A 1 114 ? -12.753 -5.074 -28.385 1.00 47.31 114 SER A N 1
ATOM 855 C CA . SER A 1 114 ? -12.697 -5.653 -29.714 1.00 47.31 114 SER A CA 1
ATOM 856 C C . SER A 1 114 ? -14.085 -5.484 -30.316 1.00 47.31 114 SER A C 1
ATOM 858 O O . SER A 1 114 ? -15.021 -6.206 -29.974 1.00 47.31 114 SER A O 1
ATOM 860 N N . THR A 1 115 ? -14.251 -4.469 -31.159 1.00 45.19 115 THR A N 1
ATOM 861 C CA . THR A 1 115 ? -15.430 -4.339 -31.994 1.00 45.19 115 THR A CA 1
ATOM 862 C C . THR A 1 115 ? -15.407 -5.535 -32.928 1.00 45.19 115 THR A C 1
ATOM 864 O O . THR A 1 115 ? -14.597 -5.627 -33.848 1.00 45.19 115 THR A O 1
ATOM 867 N N . VAL A 1 116 ? -16.277 -6.503 -32.652 1.00 53.41 116 VAL A N 1
ATOM 868 C CA . VAL A 1 116 ? -16.617 -7.549 -33.609 1.00 53.41 116 VAL A CA 1
ATOM 869 C C . VAL A 1 116 ? -17.218 -6.816 -34.806 1.00 53.41 116 VAL A C 1
ATOM 871 O O . VAL A 1 116 ? -18.351 -6.339 -34.751 1.00 53.41 116 VAL A O 1
ATOM 874 N N . VAL A 1 117 ? -16.406 -6.616 -35.845 1.00 50.38 117 VAL A N 1
ATOM 875 C CA . VAL A 1 117 ? -16.801 -5.926 -37.073 1.00 50.38 117 VAL A CA 1
ATOM 876 C C . VAL A 1 117 ? -17.902 -6.752 -37.722 1.00 50.38 117 VAL A C 1
ATOM 878 O O . VAL A 1 117 ? -17.667 -7.830 -38.264 1.00 50.38 117 VAL A O 1
ATOM 881 N N . ASN A 1 118 ? -19.126 -6.247 -37.627 1.00 46.78 118 ASN A N 1
ATOM 882 C CA . ASN A 1 118 ? -20.280 -6.786 -38.318 1.00 46.78 118 ASN A CA 1
ATOM 883 C C . ASN A 1 118 ? -20.091 -6.465 -39.812 1.00 46.78 118 ASN A C 1
ATOM 885 O O . ASN A 1 118 ? -20.198 -5.315 -40.232 1.00 46.78 118 ASN A O 1
ATOM 889 N N . ILE A 1 119 ? -19.745 -7.486 -40.599 1.00 62.09 119 ILE A N 1
ATOM 890 C CA . ILE A 1 119 ? -19.310 -7.427 -42.013 1.00 62.09 119 ILE A CA 1
ATOM 891 C C . ILE A 1 119 ? -20.418 -6.861 -42.939 1.00 62.09 119 ILE A C 1
ATOM 893 O O . ILE A 1 119 ? -20.209 -6.582 -44.116 1.00 62.09 119 ILE A O 1
ATOM 897 N N . SER A 1 120 ? -21.607 -6.634 -42.390 1.00 55.69 120 SER A N 1
ATOM 898 C CA . SER A 1 120 ? -22.836 -6.272 -43.089 1.00 55.69 120 SER A CA 1
ATOM 899 C C . SER A 1 120 ? -22.891 -4.827 -43.617 1.00 55.69 120 SER A C 1
ATOM 901 O O . SER A 1 120 ? -23.792 -4.516 -44.389 1.00 55.69 120 SER A O 1
ATOM 903 N N . GLN A 1 121 ? -21.972 -3.930 -43.235 1.00 50.25 121 GLN A N 1
ATOM 904 C CA . GLN A 1 121 ? -22.070 -2.492 -43.567 1.00 50.25 121 GLN A CA 1
ATOM 905 C C . GLN A 1 121 ? -21.105 -1.973 -44.650 1.00 50.25 121 GLN A C 1
ATOM 907 O O . GLN A 1 121 ? -21.172 -0.796 -44.993 1.00 50.25 121 GLN A O 1
ATOM 912 N N . VAL A 1 122 ? -20.248 -2.811 -45.249 1.00 54.25 122 VAL A N 1
ATOM 913 C CA . VAL A 1 122 ? -19.205 -2.332 -46.195 1.00 54.25 122 VAL A CA 1
ATOM 914 C C . VAL A 1 122 ? -19.634 -2.382 -47.676 1.00 54.25 122 VAL A C 1
ATOM 916 O O . VAL A 1 122 ? -18.912 -1.920 -48.550 1.00 54.25 122 VAL A O 1
ATOM 919 N N . ILE A 1 123 ? -20.829 -2.882 -48.007 1.00 57.34 123 ILE A N 1
ATOM 920 C CA . ILE A 1 123 ? -21.199 -3.154 -49.414 1.00 57.34 123 ILE A CA 1
ATOM 921 C C . ILE A 1 123 ? -21.803 -1.931 -50.144 1.00 57.34 123 ILE A C 1
ATOM 923 O O . ILE A 1 123 ? -21.906 -1.942 -51.366 1.00 57.34 123 ILE A O 1
ATOM 927 N N . GLN A 1 124 ? -22.168 -0.843 -49.453 1.00 51.19 124 GLN A N 1
ATOM 928 C CA . GLN A 1 124 ? -22.944 0.255 -50.068 1.00 51.19 124 GLN A CA 1
ATOM 929 C C . GLN A 1 124 ? -22.256 1.622 -50.174 1.00 51.19 124 GLN A C 1
ATOM 931 O O . GLN A 1 124 ? -22.918 2.594 -50.530 1.00 51.19 124 GLN A O 1
ATOM 936 N N . GLN A 1 125 ? -20.940 1.723 -49.972 1.00 47.72 125 GLN A N 1
ATOM 937 C CA . GLN A 1 125 ? -20.221 2.958 -50.302 1.00 47.72 125 GLN A CA 1
ATOM 938 C C . GLN A 1 125 ? -19.255 2.781 -51.478 1.00 47.72 125 GLN A C 1
ATOM 940 O O . GLN A 1 125 ? -18.063 2.550 -51.330 1.00 47.72 125 GLN A O 1
ATOM 945 N N . VAL A 1 126 ? -19.849 3.043 -52.646 1.00 45.28 126 VAL A N 1
ATOM 946 C CA . VAL A 1 126 ? -19.268 3.794 -53.769 1.00 45.28 126 VAL A CA 1
ATOM 947 C C . VAL A 1 126 ? -18.401 2.998 -54.750 1.00 45.28 126 VAL A C 1
ATOM 949 O O . VAL A 1 126 ? -17.215 3.239 -54.944 1.00 45.28 126 VAL A O 1
ATOM 952 N N . VAL A 1 127 ? -19.084 2.126 -55.492 1.00 52.66 127 VAL A N 1
ATOM 953 C CA . VAL A 1 127 ? -18.864 1.971 -56.937 1.00 52.66 127 VAL A CA 1
ATOM 954 C C . VAL A 1 127 ? -19.427 3.224 -57.620 1.00 52.66 127 VAL A C 1
ATOM 956 O O . VAL A 1 127 ? -20.606 3.244 -57.947 1.00 52.66 127 VAL A O 1
ATOM 959 N N . VAL A 1 128 ? -18.628 4.283 -57.793 1.00 51.66 128 VAL A N 1
ATOM 960 C CA . VAL A 1 128 ? -18.924 5.380 -58.738 1.00 51.66 128 VAL A CA 1
ATOM 961 C C . VAL A 1 128 ? -17.608 5.914 -59.321 1.00 51.66 128 VAL A C 1
ATOM 963 O O . VAL A 1 128 ? -16.781 6.475 -58.612 1.00 51.66 128 VAL A O 1
ATOM 966 N N . GLU A 1 129 ? -17.479 5.699 -60.633 1.00 47.44 129 GLU A N 1
ATOM 967 C CA . GLU A 1 129 ? -16.665 6.405 -61.635 1.00 47.44 129 GLU A CA 1
ATOM 968 C C . GLU A 1 129 ? -15.133 6.285 -61.598 1.00 47.44 129 GLU A C 1
ATOM 970 O O . GLU A 1 129 ? -14.399 6.980 -60.904 1.00 47.44 129 GLU A O 1
ATOM 975 N N . THR A 1 130 ? -14.644 5.424 -62.492 1.00 44.41 130 THR A N 1
ATOM 976 C CA . THR A 1 130 ? -13.265 5.370 -62.978 1.00 44.41 130 THR A CA 1
ATOM 977 C C . THR A 1 130 ? -13.109 6.302 -64.190 1.00 44.41 130 THR A C 1
ATOM 979 O O . THR A 1 130 ? -13.643 5.975 -65.252 1.00 44.41 130 THR A O 1
ATOM 982 N N . PRO A 1 131 ? -12.333 7.399 -64.129 1.00 43.72 131 PRO A N 1
ATOM 983 C CA . PRO A 1 131 ? -11.714 7.957 -65.315 1.00 43.72 131 PRO A CA 1
ATOM 984 C C . PRO A 1 131 ? -10.391 7.229 -65.560 1.00 43.72 131 PRO A C 1
ATOM 986 O O . PRO A 1 131 ? -9.455 7.257 -64.762 1.00 43.72 131 PRO A O 1
ATOM 989 N N . ARG A 1 132 ? -10.341 6.551 -66.702 1.00 51.38 132 ARG A N 1
ATOM 990 C CA . ARG A 1 132 ? -9.136 6.017 -67.334 1.00 51.38 132 ARG A CA 1
ATOM 991 C C . ARG A 1 132 ? -8.106 7.144 -67.487 1.00 51.38 132 ARG A C 1
ATOM 993 O O . ARG A 1 132 ? -8.350 8.078 -68.240 1.00 51.38 132 ARG A O 1
ATOM 1000 N N . SER A 1 133 ? -6.963 7.032 -66.813 1.00 49.84 133 SER A N 1
ATOM 1001 C CA . SER A 1 133 ? -5.768 7.832 -67.099 1.00 49.84 133 SER A CA 1
ATOM 1002 C C . SER A 1 133 ? -4.551 6.916 -67.164 1.00 49.84 133 SER A C 1
ATOM 1004 O O . SER A 1 133 ? -4.394 6.006 -66.354 1.00 49.84 133 SER A O 1
ATOM 1006 N N . GLU A 1 134 ? -3.755 7.143 -68.200 1.00 53.84 134 GLU A N 1
ATOM 1007 C CA . GLU A 1 134 ? -2.670 6.324 -68.727 1.00 53.84 134 GLU A CA 1
ATOM 1008 C C . GLU A 1 134 ? -1.567 5.894 -67.751 1.00 53.84 134 GLU A C 1
ATOM 1010 O O . GLU A 1 134 ? -1.271 6.524 -66.738 1.00 53.84 134 GLU A O 1
ATOM 1015 N N . ALA A 1 135 ? -0.942 4.784 -68.145 1.00 52.50 135 ALA A N 1
ATOM 1016 C CA . ALA A 1 135 ? 0.169 4.092 -67.520 1.00 52.50 135 ALA A CA 1
ATOM 1017 C C . ALA A 1 135 ? 1.386 4.977 -67.187 1.00 52.50 135 ALA A C 1
ATOM 1019 O O . ALA A 1 135 ? 1.915 5.684 -68.041 1.00 52.50 135 ALA A O 1
ATOM 1020 N N . ALA A 1 136 ? 1.937 4.772 -65.989 1.00 52.66 136 ALA A N 1
ATOM 1021 C CA . ALA A 1 136 ? 3.358 4.959 -65.706 1.00 52.66 136 ALA A CA 1
ATOM 1022 C C . ALA A 1 136 ? 3.853 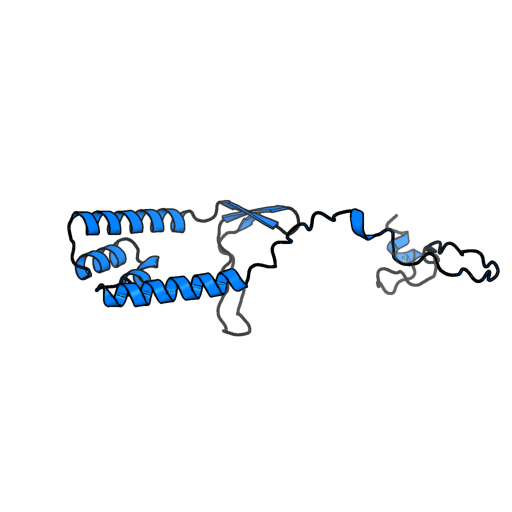3.767 -64.858 1.00 52.66 136 ALA A C 1
ATOM 1024 O O . ALA A 1 136 ? 3.161 3.370 -63.916 1.00 52.66 136 ALA 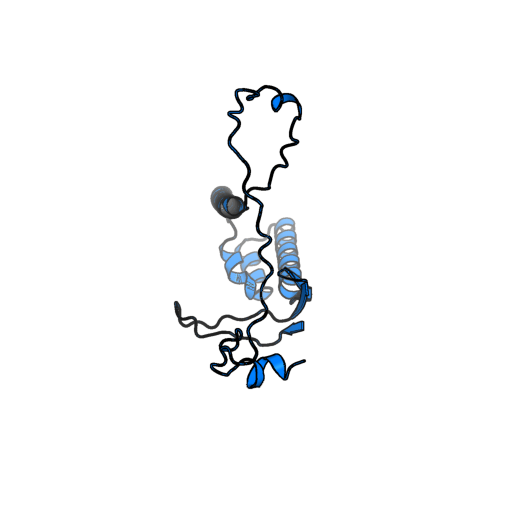A O 1
ATOM 1025 N N . PRO A 1 137 ? 5.002 3.144 -65.179 1.00 47.31 137 PRO A N 1
ATOM 1026 C CA . PRO A 1 137 ? 5.465 1.959 -64.470 1.00 47.31 137 PRO A CA 1
ATOM 1027 C C . PRO A 1 137 ? 5.968 2.318 -63.066 1.00 47.31 137 PRO A C 1
ATOM 1029 O O . PRO A 1 137 ? 6.729 3.267 -62.875 1.00 47.31 137 PRO A O 1
ATOM 1032 N N . LEU A 1 138 ? 5.563 1.512 -62.082 1.00 44.50 138 LEU A N 1
ATOM 1033 C CA . LEU A 1 138 ? 6.088 1.531 -60.720 1.00 44.50 138 LEU A CA 1
ATOM 1034 C C . LEU A 1 138 ? 7.581 1.176 -60.750 1.00 44.50 138 LEU A C 1
ATOM 1036 O O . LEU A 1 138 ? 7.957 0.024 -60.962 1.00 44.50 138 LEU A O 1
ATOM 1040 N N . SER A 1 139 ? 8.434 2.174 -60.529 1.00 48.66 139 SER A N 1
ATOM 1041 C CA . SER A 1 139 ? 9.858 1.958 -60.290 1.00 48.66 139 SER A CA 1
ATOM 1042 C C . SER A 1 139 ? 10.033 1.349 -58.898 1.00 48.66 139 SER A C 1
ATOM 1044 O O . SER A 1 139 ? 9.752 1.985 -57.881 1.00 48.66 139 SER A O 1
ATOM 1046 N N . SER A 1 140 ? 10.475 0.094 -58.847 1.00 53.25 140 SER A N 1
ATOM 1047 C CA . SER A 1 140 ? 10.918 -0.559 -57.620 1.00 53.25 140 SER A CA 1
ATOM 1048 C C . SER A 1 140 ? 12.101 0.218 -57.042 1.00 53.25 140 SER A C 1
ATOM 1050 O O . SER A 1 140 ? 13.187 0.226 -57.628 1.00 53.25 140 SER A O 1
ATOM 1052 N N . VAL A 1 141 ? 11.920 0.858 -55.886 1.00 52.03 141 VAL A N 1
ATOM 1053 C CA . VAL A 1 141 ? 13.030 1.461 -55.139 1.00 52.03 141 VAL A CA 1
ATOM 1054 C C . VAL A 1 141 ? 13.880 0.330 -54.55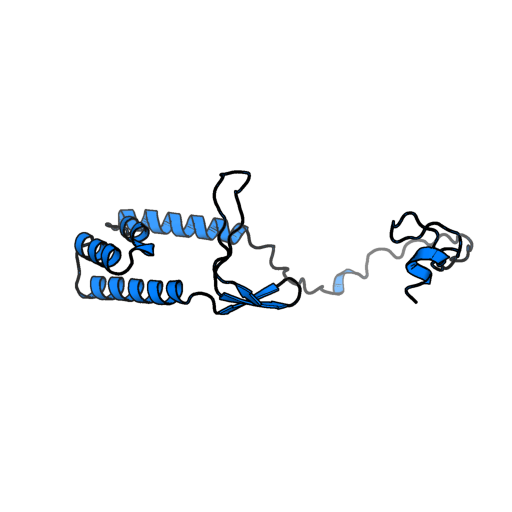9 1.00 52.03 141 VAL A C 1
ATOM 1056 O O . VAL A 1 141 ? 13.699 -0.112 -53.426 1.00 52.03 141 VAL A O 1
ATOM 1059 N N . ALA A 1 142 ? 14.817 -0.168 -55.364 1.00 55.75 142 ALA A N 1
ATOM 1060 C CA . ALA A 1 142 ? 15.928 -0.966 -54.884 1.00 55.75 142 ALA A CA 1
ATOM 1061 C C . ALA A 1 142 ? 16.762 -0.080 -53.947 1.00 55.75 142 ALA A C 1
ATOM 1063 O O . ALA A 1 142 ? 17.311 0.940 -54.373 1.00 55.75 142 ALA A O 1
ATOM 1064 N N . LYS A 1 143 ? 16.848 -0.444 -52.661 1.00 61.41 143 LYS A N 1
ATOM 1065 C CA . LYS A 1 143 ? 17.780 0.192 -51.721 1.00 61.41 143 LYS A CA 1
ATOM 1066 C C . LYS A 1 143 ? 19.200 -0.027 -52.249 1.00 61.41 143 LYS A C 1
ATOM 1068 O O . LYS A 1 143 ? 19.754 -1.111 -52.092 1.00 61.41 143 LYS A O 1
ATOM 1073 N N . LYS A 1 144 ? 19.784 0.983 -52.903 1.00 64.56 144 LYS A N 1
ATOM 1074 C CA . LYS A 1 144 ? 21.201 0.958 -53.281 1.00 64.56 144 LYS A CA 1
ATOM 1075 C C . LYS A 1 144 ? 22.034 0.904 -52.003 1.00 64.56 144 LYS A C 1
ATOM 1077 O O . LYS A 1 144 ? 21.940 1.792 -51.160 1.00 64.56 144 LYS A O 1
ATOM 1082 N N . SER A 1 145 ? 22.841 -0.143 -51.865 1.00 70.31 145 SER A N 1
ATOM 1083 C CA . SER A 1 145 ? 23.930 -0.175 -50.892 1.00 70.31 145 SER A CA 1
ATOM 1084 C C . SER A 1 145 ? 24.893 0.988 -51.171 1.00 70.31 145 SER A C 1
ATOM 1086 O O . SER A 1 145 ? 25.163 1.256 -52.347 1.00 70.31 145 SER A O 1
ATOM 1088 N N . PRO A 1 146 ? 25.419 1.664 -50.135 1.00 81.38 146 PRO A N 1
ATOM 1089 C CA . PRO A 1 146 ? 26.328 2.794 -50.306 1.00 81.38 146 PRO A CA 1
ATOM 1090 C C . PRO A 1 146 ? 27.559 2.394 -51.127 1.00 81.38 146 PRO A C 1
ATOM 1092 O O . PRO A 1 146 ? 28.105 1.294 -50.989 1.00 81.38 146 PRO A O 1
ATOM 1095 N N . GLY A 1 147 ? 28.007 3.295 -51.995 1.00 84.25 147 GLY A N 1
ATOM 1096 C CA . GLY A 1 147 ? 29.189 3.097 -52.818 1.00 84.25 147 GLY A CA 1
ATOM 1097 C C . GLY A 1 147 ? 30.457 2.966 -51.970 1.00 84.25 147 GLY A C 1
ATOM 1098 O O . GLY A 1 147 ? 30.628 3.621 -50.945 1.00 84.25 147 GLY A O 1
ATOM 1099 N N . ARG A 1 148 ? 31.423 2.160 -52.427 1.00 84.94 148 ARG A N 1
ATOM 1100 C CA . ARG A 1 148 ? 32.676 1.851 -51.702 1.00 84.94 148 ARG A CA 1
ATOM 1101 C C . ARG A 1 148 ? 33.445 3.094 -51.201 1.00 84.94 148 ARG A C 1
ATOM 1103 O O . ARG A 1 148 ? 34.107 3.036 -50.166 1.00 84.94 148 ARG A O 1
ATOM 1110 N N . ASN A 1 149 ? 33.381 4.216 -51.917 1.00 88.75 149 ASN A N 1
ATOM 1111 C CA . ASN A 1 149 ? 34.049 5.470 -51.540 1.00 88.75 149 ASN A CA 1
ATOM 1112 C C . ASN A 1 149 ? 33.120 6.523 -50.903 1.00 88.75 149 ASN A C 1
ATOM 1114 O O . ASN A 1 149 ? 33.627 7.583 -50.535 1.00 88.75 149 ASN A O 1
ATOM 1118 N N . GLU A 1 150 ? 31.819 6.255 -50.778 1.00 89.81 150 GLU A N 1
ATOM 1119 C CA . GLU A 1 150 ? 30.841 7.161 -50.161 1.00 89.81 150 GLU A CA 1
ATOM 1120 C C . GLU A 1 150 ? 30.996 7.188 -48.633 1.00 89.81 150 GLU A C 1
ATOM 1122 O O . GLU A 1 150 ? 31.564 6.247 -48.062 1.00 89.81 150 GLU A O 1
ATOM 1127 N N . PRO A 1 151 ? 30.555 8.261 -47.951 1.00 89.75 151 PRO A N 1
ATOM 1128 C CA . PRO A 1 151 ? 30.523 8.294 -46.493 1.00 89.75 151 PRO A CA 1
ATOM 1129 C C . PRO A 1 151 ? 29.705 7.124 -45.936 1.00 89.75 151 PRO A C 1
ATOM 1131 O O . PRO A 1 151 ? 28.659 6.752 -46.464 1.00 89.75 151 PRO A O 1
ATOM 1134 N N . CYS A 1 152 ? 30.217 6.515 -44.872 1.00 88.50 152 CYS A N 1
ATOM 1135 C CA . CYS A 1 152 ? 29.600 5.348 -44.266 1.00 88.50 152 CYS A CA 1
ATOM 1136 C C . CYS A 1 152 ? 28.283 5.727 -43.556 1.00 88.50 152 CYS A C 1
ATOM 1138 O O . CYS A 1 152 ? 28.290 6.673 -42.764 1.00 88.50 152 CYS A O 1
ATOM 1140 N N . PRO A 1 153 ? 27.178 4.975 -43.744 1.00 88.62 153 PRO A N 1
ATOM 1141 C CA . PRO A 1 153 ? 25.881 5.290 -43.132 1.00 88.62 153 PRO A CA 1
ATOM 1142 C C . PRO A 1 153 ? 25.841 5.094 -41.608 1.00 88.62 153 PRO A C 1
ATOM 1144 O O . PRO A 1 153 ? 24.861 5.462 -40.973 1.00 88.62 153 PRO A O 1
ATOM 1147 N N . CYS A 1 154 ? 26.893 4.542 -40.996 1.00 87.56 154 CYS A N 1
ATOM 1148 C CA . CYS A 1 154 ? 27.004 4.401 -39.542 1.00 87.56 154 CYS A CA 1
ATOM 1149 C C . CYS A 1 154 ? 27.477 5.690 -38.834 1.00 87.56 154 CYS A C 1
ATOM 1151 O O . CYS A 1 154 ? 27.905 5.625 -37.685 1.00 87.56 154 CYS A O 1
ATOM 1153 N N . ASN A 1 155 ? 27.470 6.840 -39.526 1.00 83.94 155 ASN A N 1
ATOM 1154 C CA . ASN A 1 155 ? 27.901 8.150 -39.015 1.00 83.94 155 ASN A CA 1
ATOM 1155 C C . ASN A 1 155 ? 29.337 8.196 -38.455 1.00 83.94 155 ASN A C 1
ATOM 1157 O O . ASN A 1 155 ? 29.672 9.067 -37.660 1.00 83.94 155 ASN A O 1
ATOM 1161 N N . SER A 1 156 ? 30.225 7.303 -38.904 1.00 85.25 156 SER A N 1
ATOM 1162 C CA . SER A 1 156 ? 31.631 7.278 -38.464 1.00 85.25 156 SER A CA 1
ATOM 1163 C C . SER A 1 156 ? 32.503 8.379 -39.077 1.00 85.25 156 SER A C 1
ATOM 1165 O O . SER A 1 156 ? 33.669 8.507 -38.716 1.00 85.25 156 SER A O 1
ATOM 1167 N N . GLY A 1 157 ? 31.990 9.128 -40.061 1.00 86.00 157 GLY A N 1
ATOM 1168 C CA . GLY A 1 157 ? 32.760 10.121 -40.823 1.00 86.00 157 GLY A CA 1
ATOM 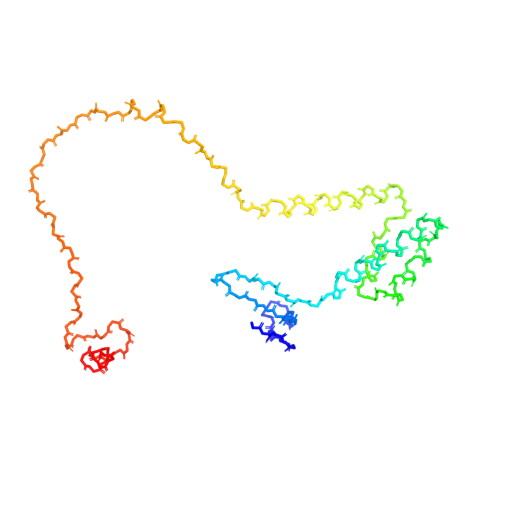1169 C C . GLY A 1 157 ? 33.786 9.528 -41.803 1.00 86.00 157 GLY A C 1
ATOM 1170 O O . GLY A 1 157 ? 34.468 10.268 -42.509 1.00 86.00 157 GLY A O 1
ATOM 1171 N N . LEU A 1 158 ? 33.898 8.197 -41.890 1.00 89.38 158 LEU A N 1
ATOM 1172 C CA . LEU A 1 158 ? 34.837 7.488 -42.766 1.00 89.38 158 LEU A CA 1
ATOM 1173 C C . LEU A 1 158 ? 34.167 7.031 -44.074 1.00 89.38 158 LEU A C 1
ATOM 1175 O O . LEU A 1 158 ? 32.953 6.849 -44.140 1.00 89.38 158 LEU A O 1
ATOM 1179 N N . LYS A 1 159 ? 34.964 6.786 -45.127 1.00 90.25 159 LYS A N 1
ATOM 1180 C CA . LYS A 1 159 ? 34.478 6.154 -46.375 1.00 90.25 159 LYS A CA 1
ATOM 1181 C C . LYS A 1 159 ? 34.033 4.712 -46.103 1.00 90.25 159 LYS A C 1
ATOM 1183 O O . LYS A 1 159 ? 34.727 4.006 -45.372 1.00 90.25 159 LYS A O 1
ATOM 1188 N N . TYR A 1 160 ? 32.969 4.241 -46.756 1.00 92.19 160 TYR A N 1
ATOM 1189 C CA . TYR A 1 160 ? 32.371 2.913 -46.552 1.00 92.19 160 TYR A CA 1
ATOM 1190 C C . TYR A 1 160 ? 33.405 1.771 -46.592 1.00 92.19 160 TYR A C 1
ATOM 1192 O O . TYR A 1 160 ? 33.436 0.937 -45.688 1.00 92.19 160 TYR A O 1
ATOM 1200 N N . LYS A 1 161 ? 34.356 1.800 -47.543 1.00 90.06 161 LYS A N 1
ATOM 1201 C CA . LYS A 1 161 ? 35.452 0.810 -47.653 1.00 90.06 161 LYS A CA 1
ATOM 1202 C C . LYS A 1 161 ? 36.397 0.710 -46.461 1.00 90.06 161 LYS A C 1
ATOM 1204 O O . LYS A 1 161 ? 37.130 -0.264 -46.368 1.00 90.06 161 LYS A O 1
ATOM 1209 N N . LYS A 1 162 ? 36.470 1.758 -45.641 1.00 91.00 162 LYS A N 1
ATOM 1210 C CA . LYS A 1 162 ? 37.342 1.841 -44.463 1.00 91.00 162 LYS A CA 1
ATOM 1211 C C . LYS A 1 162 ? 36.560 1.655 -43.157 1.00 91.00 162 LYS A C 1
ATOM 1213 O O . LYS A 1 162 ? 37.129 1.861 -42.095 1.00 91.00 162 LYS A O 1
ATOM 1218 N N . CYS A 1 163 ? 35.265 1.346 -43.230 1.00 91.88 163 CYS A N 1
ATOM 1219 C CA . CYS A 1 163 ? 34.384 1.256 -42.071 1.00 91.88 163 CYS A CA 1
ATOM 1220 C C . CYS A 1 163 ? 33.518 -0.009 -42.151 1.00 91.88 163 CYS A C 1
ATOM 1222 O O . CYS A 1 163 ? 34.054 -1.100 -41.995 1.00 91.88 163 CYS A O 1
ATOM 1224 N N . CYS A 1 164 ? 32.217 0.093 -42.438 1.00 88.06 164 CYS A N 1
ATOM 1225 C CA . CYS A 1 164 ? 31.320 -1.066 -42.441 1.00 88.06 164 CYS A CA 1
ATOM 1226 C C . CYS A 1 164 ? 31.665 -2.138 -43.485 1.00 88.06 164 CYS A C 1
ATOM 1228 O O . CYS A 1 164 ? 31.282 -3.282 -43.297 1.00 88.06 164 CYS A O 1
ATOM 1230 N N . ALA A 1 165 ? 32.416 -1.818 -44.543 1.00 86.31 165 ALA A N 1
ATOM 1231 C CA . ALA A 1 165 ? 32.878 -2.835 -45.492 1.00 86.31 165 ALA A CA 1
ATOM 1232 C C . ALA A 1 165 ? 33.985 -3.757 -44.938 1.00 86.31 165 ALA A C 1
ATOM 1234 O O . ALA A 1 165 ? 34.291 -4.757 -45.575 1.00 86.31 165 ALA A O 1
ATOM 1235 N N . LEU A 1 166 ? 34.615 -3.400 -43.810 1.00 85.50 166 LEU A N 1
ATOM 1236 C CA . LEU A 1 166 ? 35.592 -4.242 -43.104 1.00 85.50 166 LEU A CA 1
ATOM 1237 C C . LEU A 1 166 ? 34.938 -5.120 -42.027 1.00 85.50 166 LEU A C 1
ATOM 1239 O O . LEU A 1 166 ? 35.605 -5.977 -41.463 1.00 85.50 166 LEU A O 1
ATOM 1243 N N . LEU A 1 167 ? 33.663 -4.868 -41.712 1.00 76.31 167 LEU A N 1
ATOM 1244 C CA . LEU A 1 167 ? 32.874 -5.632 -40.740 1.00 76.31 167 LEU A CA 1
ATOM 1245 C C . LEU A 1 167 ? 32.116 -6.801 -41.401 1.00 76.31 167 LEU A C 1
ATOM 1247 O O . LEU A 1 167 ? 31.244 -7.386 -40.763 1.00 76.31 167 LEU A O 1
ATOM 1251 N N . ASN A 1 168 ? 32.439 -7.096 -42.666 1.00 55.50 168 ASN A N 1
ATOM 1252 C CA . ASN A 1 168 ? 31.950 -8.244 -43.427 1.00 55.50 168 ASN A CA 1
ATOM 1253 C C . ASN A 1 168 ? 32.965 -9.382 -43.396 1.00 55.50 168 ASN A C 1
ATOM 1255 O O . ASN A 1 168 ? 34.152 -9.096 -43.676 1.00 55.50 168 ASN A O 1
#